Protein AF-A0A354D2Z4-F1 (afdb_monomer_lite)

Secondary structure (DSSP, 8-state):
--HHHHHHHHHHHTS-HHHHHHHHHHHHHHHHHH-TT--S--HHHHHHHHHHHTS-PPPTTTS----

Radius of gyration: 20.5 Å; chains: 1; bounding box: 48×37×38 Å

pLDDT: mean 80.19, std 9.55, range [55.22, 92.38]

Foldseek 3Di:
DDPVVVVVVVVLVPDPPVVVVVVVVVVVVVCCVVPVCPPPADPVRVVVVVVVVPDPDDPPVNDDPPD

Sequence (67 aa):
MTKTIEQTISLLEMLPDKEQNLALAFVKRLVLAWDPDYTKLTPTEQEKLKAAENGEYINAKDINWDN

Structure (mmCIF, N/CA/C/O backbone):
data_AF-A0A354D2Z4-F1
#
_entry.id   AF-A0A354D2Z4-F1
#
loop_
_atom_site.group_PDB
_atom_site.id
_atom_site.type_symbol
_atom_site.label_atom_id
_atom_site.label_alt_id
_atom_site.label_comp_id
_atom_site.label_asym_id
_atom_site.label_entity_id
_atom_site.label_seq_id
_atom_site.pdbx_PDB_ins_code
_atom_site.Cartn_x
_atom_site.Cartn_y
_atom_site.Cartn_z
_atom_site.occupancy
_atom_site.B_iso_or_equiv
_atom_site.auth_seq_id
_atom_site.auth_comp_id
_atom_site.auth_asym_id
_atom_site.auth_atom_id
_atom_site.pdbx_PDB_model_num
ATOM 1 N N . MET A 1 1 ? 3.189 15.848 11.244 1.00 55.22 1 MET A N 1
ATOM 2 C CA . MET A 1 1 ? 1.762 15.544 11.006 1.00 55.22 1 MET A CA 1
ATOM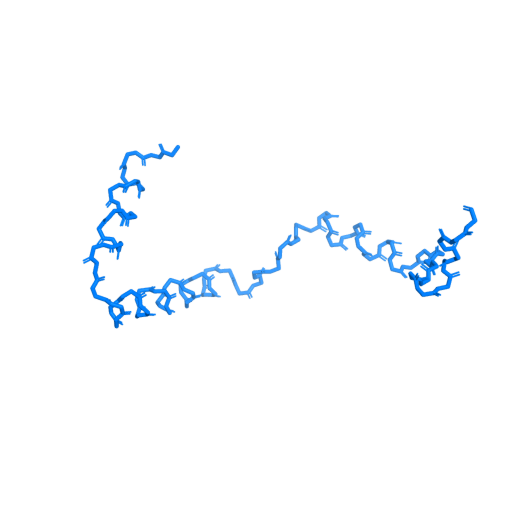 3 C C . MET A 1 1 ? 0.940 16.728 11.477 1.00 55.22 1 MET A C 1
ATOM 5 O O . MET A 1 1 ? 1.325 17.356 12.453 1.00 55.22 1 MET A O 1
ATOM 9 N N . THR A 1 2 ? -0.123 17.104 10.768 1.00 84.75 2 THR A N 1
ATOM 10 C CA . THR A 1 2 ? -1.034 18.153 11.248 1.00 84.75 2 THR A CA 1
ATOM 11 C C . THR A 1 2 ? -1.957 17.564 12.320 1.00 84.75 2 THR A C 1
ATOM 13 O O . THR A 1 2 ? -2.386 16.420 12.198 1.00 84.75 2 THR A O 1
ATOM 16 N N . LYS A 1 3 ? -2.287 18.335 13.364 1.00 85.81 3 LYS A N 1
ATOM 17 C CA . LYS A 1 3 ? -3.146 17.913 14.495 1.00 85.81 3 LYS A CA 1
ATOM 18 C C . LYS A 1 3 ? -4.488 17.306 14.048 1.00 85.81 3 LYS A C 1
ATOM 20 O O . LYS A 1 3 ? -5.035 16.418 14.688 1.00 85.81 3 LYS A O 1
ATOM 25 N N . THR A 1 4 ? -4.987 17.759 12.903 1.00 84.94 4 THR A N 1
ATOM 26 C CA . THR A 1 4 ? -6.203 17.263 12.250 1.00 84.94 4 THR A CA 1
ATOM 27 C C . THR A 1 4 ? -6.066 15.826 11.741 1.00 84.94 4 THR A C 1
ATOM 29 O O . THR A 1 4 ? -7.021 15.059 11.827 1.00 84.94 4 THR A O 1
ATOM 32 N N . ILE A 1 5 ? -4.889 15.434 11.238 1.00 86.31 5 ILE A N 1
ATOM 33 C CA . ILE A 1 5 ? -4.617 14.056 10.797 1.00 86.31 5 ILE A CA 1
ATOM 34 C C . ILE A 1 5 ? -4.641 13.114 12.001 1.00 86.31 5 ILE A C 1
ATOM 36 O O . ILE A 1 5 ? -5.306 12.086 11.951 1.00 86.31 5 ILE A O 1
ATOM 40 N N . GLU A 1 6 ? -3.989 13.494 13.099 1.00 85.56 6 GLU A N 1
ATOM 41 C CA . GLU A 1 6 ? -3.945 12.689 14.329 1.00 85.56 6 GLU A CA 1
ATOM 42 C C . GLU A 1 6 ? -5.346 12.462 14.909 1.00 85.56 6 GLU A C 1
ATOM 44 O O . GLU A 1 6 ? -5.714 11.337 15.240 1.00 85.56 6 GLU A O 1
ATOM 49 N N . GLN A 1 7 ? -6.168 13.515 14.957 1.00 88.81 7 GLN A N 1
ATOM 50 C CA . GLN A 1 7 ? -7.562 13.412 15.395 1.00 88.81 7 GLN A CA 1
ATOM 51 C C . GLN A 1 7 ? -8.392 12.514 14.471 1.00 88.81 7 GLN A C 1
ATOM 53 O O . GLN A 1 7 ? -9.200 11.724 14.947 1.00 88.81 7 GLN A O 1
ATOM 58 N N . THR A 1 8 ? -8.177 12.600 13.157 1.00 86.50 8 THR A N 1
ATOM 59 C CA . THR A 1 8 ? -8.897 11.776 12.175 1.00 86.50 8 THR A CA 1
ATOM 60 C C . THR A 1 8 ? -8.536 10.298 12.314 1.00 86.50 8 THR A C 1
ATOM 62 O O . THR A 1 8 ? -9.426 9.453 12.288 1.00 86.50 8 THR A O 1
ATOM 65 N N . ILE A 1 9 ? -7.253 9.982 12.512 1.00 87.06 9 ILE A N 1
ATOM 66 C CA . ILE A 1 9 ? -6.785 8.607 12.737 1.00 87.06 9 ILE A CA 1
ATOM 67 C C . ILE A 1 9 ? -7.400 8.048 14.019 1.00 87.06 9 ILE A C 1
ATOM 69 O O . ILE A 1 9 ? -8.011 6.985 13.986 1.00 87.06 9 ILE A O 1
ATOM 73 N N . SER A 1 10 ? -7.331 8.805 15.116 1.00 89.06 10 SER A N 1
ATOM 74 C CA . SER A 1 10 ? -7.891 8.381 16.401 1.00 89.06 10 SER A CA 1
ATOM 75 C C . SER A 1 10 ? -9.399 8.099 16.315 1.00 89.06 10 SER A C 1
ATOM 77 O O . SER A 1 10 ? -9.876 7.113 16.871 1.00 89.06 10 SER A O 1
ATOM 79 N N . LEU A 1 11 ? -10.155 8.916 15.573 1.00 89.25 11 LEU A N 1
ATOM 80 C CA . LEU A 1 11 ? -11.585 8.691 15.337 1.00 89.25 11 LEU A CA 1
ATOM 81 C C . LEU A 1 11 ? -11.864 7.440 14.500 1.00 89.25 11 LEU A C 1
ATOM 83 O O . LEU A 1 11 ? -12.826 6.737 14.792 1.00 89.25 11 LEU A O 1
ATOM 87 N N . LEU A 1 12 ? -11.036 7.147 13.495 1.00 88.12 12 LEU A N 1
ATOM 88 C CA . LEU A 1 12 ? -11.175 5.942 12.672 1.00 88.12 12 LEU A CA 1
ATOM 89 C C . LEU A 1 12 ? -10.871 4.666 13.466 1.00 88.12 12 LEU A C 1
ATOM 91 O O . LEU A 1 12 ? -11.584 3.679 13.313 1.00 88.12 12 LEU A O 1
ATOM 95 N N . GLU A 1 13 ? -9.860 4.695 14.334 1.00 88.06 13 GLU A N 1
ATOM 96 C CA . GLU A 1 13 ? -9.483 3.560 15.191 1.00 88.06 13 GLU A CA 1
ATOM 97 C C . GLU A 1 13 ? -10.548 3.227 16.247 1.00 88.06 13 GLU A C 1
ATOM 99 O O . GLU A 1 13 ? -10.667 2.077 16.664 1.00 88.06 13 GLU A O 1
ATOM 104 N N . MET A 1 14 ? -11.352 4.212 16.660 1.00 91.56 14 MET A N 1
ATOM 105 C CA . MET A 1 14 ? -12.464 4.017 17.599 1.00 91.56 14 MET A CA 1
ATOM 106 C C . MET A 1 14 ? -13.706 3.366 16.964 1.00 91.56 14 MET A C 1
ATOM 108 O O . MET A 1 14 ? -14.623 2.979 17.693 1.00 91.56 14 MET A O 1
ATOM 112 N N . LEU A 1 15 ? -13.775 3.251 15.632 1.00 89.19 15 LEU A N 1
ATOM 113 C CA . LEU A 1 15 ? -14.924 2.653 14.949 1.00 89.19 15 LEU A CA 1
ATOM 114 C C . LEU A 1 15 ? -14.938 1.119 15.096 1.00 89.19 15 LEU A C 1
ATOM 116 O O . LEU A 1 15 ? -13.878 0.500 15.165 1.00 89.19 15 LEU A O 1
ATOM 120 N N . PRO A 1 16 ? -16.110 0.464 15.061 1.00 92.38 16 PRO A N 1
ATOM 121 C CA . PRO A 1 16 ? -16.209 -0.988 14.926 1.00 92.38 16 PRO A CA 1
ATOM 122 C C . PRO A 1 16 ? -15.545 -1.507 13.639 1.00 92.38 16 PRO A C 1
ATOM 124 O O . PRO A 1 16 ? -15.575 -0.839 12.603 1.00 92.38 16 PRO A O 1
ATOM 127 N N . ASP A 1 17 ? -15.054 -2.751 13.649 1.00 89.75 17 ASP A N 1
ATOM 128 C CA . ASP A 1 17 ? -14.310 -3.357 12.525 1.00 89.75 17 ASP A CA 1
ATOM 129 C C . ASP A 1 17 ? -15.029 -3.247 11.172 1.00 89.75 17 ASP A C 1
ATOM 131 O O . ASP A 1 17 ? -14.421 -3.041 10.120 1.00 89.75 17 ASP A O 1
ATOM 135 N N . LYS A 1 18 ? -16.360 -3.378 11.173 1.00 90.81 18 LYS A N 1
ATOM 136 C CA . LYS A 1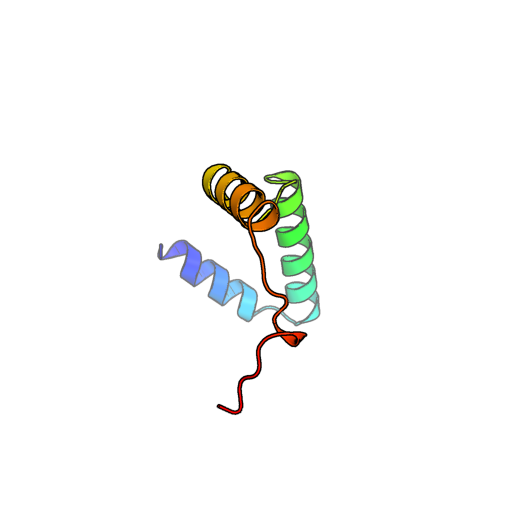 18 ? -17.173 -3.283 9.954 1.00 90.81 18 LYS A CA 1
ATOM 137 C C . LYS A 1 18 ? -17.102 -1.889 9.324 1.00 90.81 18 LYS A C 1
ATOM 139 O O . LYS A 1 18 ? -17.068 -1.768 8.100 1.00 90.81 18 LYS A O 1
ATOM 144 N N . GLU A 1 19 ? -17.076 -0.854 10.151 1.00 87.44 19 GLU A N 1
ATOM 145 C CA . GLU A 1 19 ? -17.027 0.543 9.724 1.00 87.44 19 GLU A CA 1
ATOM 146 C C . GLU A 1 19 ? -15.603 0.945 9.328 1.00 87.44 19 GLU A C 1
ATOM 148 O O . GLU A 1 19 ? -15.428 1.617 8.311 1.00 87.44 19 GLU A O 1
ATOM 153 N N . GLN A 1 20 ? -14.583 0.426 10.021 1.00 89.19 20 GLN A N 1
ATOM 154 C CA . GLN A 1 20 ? -13.182 0.577 9.607 1.00 89.19 20 GLN A CA 1
ATOM 155 C C . GLN A 1 20 ? -12.922 -0.036 8.224 1.00 89.19 20 GLN A C 1
ATOM 157 O O . GLN A 1 20 ? -12.298 0.588 7.363 1.00 89.19 20 GLN A O 1
ATOM 162 N N . ASN A 1 21 ? -13.458 -1.233 7.968 1.00 90.69 21 ASN A N 1
ATOM 163 C CA . ASN A 1 21 ? -13.342 -1.890 6.665 1.00 90.69 21 ASN A CA 1
ATOM 164 C C . ASN A 1 21 ? -14.008 -1.080 5.542 1.00 90.69 21 ASN A C 1
ATOM 166 O O . ASN A 1 21 ? -13.470 -0.989 4.434 1.00 90.69 21 ASN A O 1
ATOM 170 N N . LEU A 1 22 ? -15.157 -0.462 5.827 1.00 91.50 22 LEU A N 1
ATOM 171 C CA . LEU A 1 22 ? -15.832 0.426 4.884 1.00 91.50 22 LEU A CA 1
ATOM 172 C C . LEU A 1 22 ? -15.004 1.688 4.624 1.00 91.50 22 LEU A C 1
ATOM 174 O O . LEU A 1 22 ? -14.797 2.039 3.461 1.00 91.50 22 LEU A O 1
ATOM 178 N N . ALA A 1 23 ? -14.497 2.336 5.675 1.00 89.50 23 ALA A N 1
ATOM 179 C CA . ALA A 1 23 ? -13.641 3.513 5.557 1.00 89.50 23 ALA A CA 1
ATOM 180 C C . ALA A 1 23 ? -12.387 3.211 4.723 1.00 89.50 23 ALA A C 1
ATOM 182 O O . ALA A 1 23 ? -12.064 3.959 3.800 1.00 89.50 23 ALA A O 1
ATOM 183 N N . LEU A 1 24 ? -11.738 2.067 4.955 1.00 88.06 24 LEU A N 1
ATOM 184 C CA . LEU A 1 24 ? -10.588 1.619 4.171 1.00 88.06 24 LEU A CA 1
ATOM 185 C C . LEU A 1 24 ? -10.942 1.414 2.692 1.00 88.06 24 LEU A C 1
ATOM 187 O O . LEU A 1 24 ? -10.212 1.868 1.808 1.00 88.06 24 LEU A O 1
ATOM 191 N N . ALA A 1 25 ? -12.051 0.728 2.402 1.00 90.12 25 ALA A N 1
ATOM 192 C CA . ALA A 1 25 ? -12.498 0.501 1.029 1.00 90.12 25 ALA A CA 1
ATOM 193 C C . ALA A 1 25 ? -12.846 1.818 0.316 1.00 90.12 25 ALA A C 1
ATOM 195 O O . ALA A 1 25 ? -12.549 1.979 -0.869 1.00 90.12 25 ALA A O 1
ATOM 196 N N . PHE A 1 26 ? -13.438 2.767 1.039 1.00 90.50 26 PHE A N 1
ATOM 197 C CA . PHE A 1 26 ? -13.765 4.092 0.530 1.00 90.50 26 PHE A CA 1
ATOM 198 C C . PHE A 1 26 ? -12.506 4.907 0.216 1.00 90.50 26 PHE A C 1
ATOM 200 O O . PHE A 1 26 ? -12.366 5.399 -0.903 1.00 90.50 26 PHE A O 1
ATOM 207 N N . VAL A 1 27 ? -11.545 4.966 1.144 1.00 88.31 27 VAL A N 1
ATOM 208 C CA . VAL A 1 27 ? -10.259 5.650 0.932 1.00 88.31 27 VAL A CA 1
ATOM 209 C C . VAL A 1 27 ? -9.505 5.041 -0.248 1.00 88.31 27 VAL A C 1
ATOM 211 O O . VAL A 1 27 ? -9.028 5.782 -1.101 1.00 88.31 27 VAL A O 1
ATOM 214 N N . LYS A 1 28 ? -9.462 3.708 -0.374 1.00 86.19 28 LYS A N 1
ATOM 215 C CA . LYS A 1 28 ? -8.847 3.043 -1.538 1.00 86.19 28 LYS A CA 1
ATOM 216 C C . LYS A 1 28 ? -9.477 3.485 -2.857 1.00 86.19 28 LYS A C 1
ATOM 218 O O . LYS A 1 28 ? -8.758 3.760 -3.809 1.00 86.19 28 LYS A O 1
ATOM 223 N N .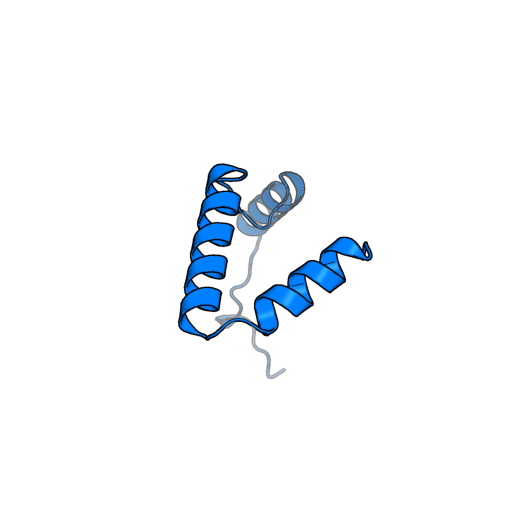 ARG A 1 29 ? -10.809 3.575 -2.921 1.00 88.00 29 ARG A N 1
ATOM 224 C CA . ARG A 1 29 ? -11.510 4.044 -4.128 1.00 88.00 29 ARG A CA 1
ATOM 225 C C . ARG A 1 29 ? -11.216 5.509 -4.433 1.00 88.00 29 ARG A C 1
ATOM 227 O O . ARG A 1 29 ? -11.039 5.839 -5.597 1.00 88.00 29 ARG A O 1
ATOM 234 N N . LEU A 1 30 ? -11.150 6.364 -3.413 1.00 86.69 30 LEU A N 1
ATOM 235 C CA . LEU A 1 30 ? -10.788 7.771 -3.587 1.00 86.69 30 LEU A CA 1
ATOM 236 C C . LEU A 1 30 ? -9.361 7.926 -4.107 1.00 86.69 30 LEU A C 1
ATOM 238 O O . LEU A 1 30 ? -9.142 8.685 -5.042 1.00 86.69 30 LEU A O 1
ATOM 242 N N . VAL A 1 31 ? -8.416 7.175 -3.540 1.00 84.06 31 VAL A N 1
ATOM 243 C CA . VAL A 1 31 ? -7.020 7.169 -3.985 1.00 84.06 31 VAL A CA 1
ATOM 244 C C . VAL A 1 31 ? -6.925 6.717 -5.439 1.00 84.06 31 VAL A C 1
ATOM 246 O O . VAL A 1 31 ? -6.305 7.412 -6.225 1.00 84.06 31 VAL A O 1
ATOM 249 N N . LEU A 1 32 ? -7.608 5.635 -5.824 1.00 82.12 32 LEU A N 1
ATOM 250 C CA . LEU A 1 32 ? -7.621 5.157 -7.213 1.00 82.12 32 LEU A CA 1
ATOM 251 C C . LEU A 1 32 ? -8.308 6.125 -8.189 1.00 82.12 32 LEU A C 1
ATOM 253 O O . LEU A 1 32 ? -7.949 6.176 -9.358 1.00 82.12 32 LEU A O 1
ATOM 257 N N . ALA A 1 33 ? -9.328 6.862 -7.748 1.00 83.06 33 ALA A N 1
ATOM 258 C CA . ALA A 1 33 ? -10.002 7.848 -8.593 1.00 83.06 33 ALA A CA 1
ATOM 259 C C . ALA A 1 33 ? -9.174 9.131 -8.763 1.00 83.06 33 ALA A C 1
ATOM 261 O O . ALA A 1 33 ? -9.259 9.786 -9.798 1.00 83.06 33 ALA A O 1
ATOM 262 N N . TRP A 1 34 ? -8.410 9.501 -7.735 1.00 80.25 34 TRP A N 1
ATOM 263 C CA . TRP A 1 34 ? -7.541 10.674 -7.742 1.00 80.25 34 TRP A CA 1
ATOM 264 C C . TRP A 1 34 ? -6.210 10.405 -8.451 1.00 80.25 34 TRP A C 1
ATOM 266 O O . TRP A 1 34 ? -5.727 11.263 -9.184 1.00 80.25 34 TRP A O 1
ATOM 276 N N . ASP A 1 35 ? -5.667 9.205 -8.269 1.00 77.00 35 ASP A N 1
ATOM 277 C CA . ASP A 1 35 ? -4.461 8.707 -8.914 1.00 77.00 35 ASP A CA 1
ATOM 278 C C . ASP A 1 35 ? -4.675 7.244 -9.360 1.00 77.00 35 ASP A C 1
ATOM 280 O O . ASP A 1 35 ? -4.457 6.301 -8.586 1.00 77.00 35 ASP A O 1
ATOM 284 N N . PRO A 1 36 ? -5.161 7.037 -10.600 1.00 67.88 36 PRO A N 1
ATOM 285 C CA . PRO A 1 36 ? -5.388 5.703 -11.158 1.00 67.88 36 PRO A CA 1
ATOM 286 C C . PRO A 1 36 ? -4.089 4.917 -11.324 1.00 67.88 36 PRO A C 1
ATOM 288 O O . PRO A 1 36 ? -4.085 3.693 -11.184 1.00 67.88 36 PRO A O 1
ATOM 291 N N . ASP A 1 37 ? -2.996 5.634 -11.585 1.00 64.31 37 ASP A N 1
ATOM 292 C CA . ASP A 1 37 ? -1.636 5.123 -11.663 1.00 64.31 37 ASP A CA 1
ATOM 293 C C . ASP A 1 37 ? -0.952 5.319 -10.310 1.00 64.31 37 ASP A C 1
ATOM 295 O O . ASP A 1 37 ? 0.140 5.882 -10.221 1.00 64.31 37 ASP A O 1
ATOM 299 N N . TYR A 1 38 ? -1.528 4.716 -9.260 1.00 57.88 38 TYR A N 1
ATOM 300 C CA . TYR A 1 38 ? -0.884 4.493 -7.953 1.00 57.88 38 TYR A CA 1
ATOM 301 C C . TYR A 1 38 ? 0.387 3.606 -8.058 1.00 57.88 38 TYR A C 1
ATOM 303 O O . TYR A 1 38 ? 0.729 2.800 -7.189 1.00 57.88 38 TYR A O 1
ATOM 311 N N . THR A 1 39 ? 1.083 3.677 -9.184 1.00 56.84 39 THR A N 1
ATOM 312 C CA . THR A 1 39 ? 2.463 3.318 -9.379 1.00 56.84 39 THR A CA 1
ATOM 313 C C . THR A 1 39 ? 3.307 4.084 -8.374 1.00 56.84 39 THR A C 1
ATOM 315 O O . THR A 1 39 ? 3.429 5.302 -8.373 1.00 56.84 39 THR A O 1
ATOM 318 N N . LYS A 1 40 ? 3.922 3.311 -7.484 1.00 63.16 40 LYS A N 1
ATOM 319 C CA . LYS A 1 40 ? 4.876 3.751 -6.461 1.00 63.16 40 LYS A CA 1
ATOM 320 C C . LYS A 1 40 ? 6.160 4.372 -7.037 1.00 63.16 40 LYS A C 1
ATOM 322 O O . LYS A 1 40 ? 7.162 4.413 -6.333 1.00 63.16 40 LYS A O 1
ATOM 327 N N . LEU A 1 41 ? 6.171 4.738 -8.316 1.00 62.88 41 LEU A N 1
ATOM 328 C CA . LEU A 1 41 ? 7.348 5.136 -9.063 1.00 62.88 41 LEU A CA 1
ATOM 329 C C . LEU A 1 41 ? 7.054 6.470 -9.728 1.00 62.88 41 LEU A C 1
ATOM 331 O O . LEU A 1 41 ? 6.188 6.589 -10.590 1.00 62.88 41 LEU A O 1
ATOM 335 N N . THR A 1 42 ? 7.818 7.474 -9.337 1.00 72.69 42 THR A N 1
ATOM 336 C CA . THR A 1 42 ? 7.927 8.720 -10.086 1.00 72.69 42 THR A CA 1
ATOM 337 C C . THR A 1 42 ? 8.403 8.438 -11.522 1.00 72.69 42 THR A C 1
ATOM 339 O O . THR A 1 42 ? 9.071 7.425 -11.756 1.00 72.69 42 THR A O 1
ATOM 342 N N . PRO A 1 43 ? 8.146 9.335 -12.495 1.00 75.38 43 PRO A N 1
ATOM 343 C CA . PRO A 1 43 ? 8.627 9.165 -13.871 1.00 75.38 43 PRO A CA 1
ATOM 344 C C . PRO A 1 43 ? 10.134 8.874 -13.943 1.00 75.38 43 PRO A C 1
ATOM 346 O O . PRO A 1 43 ? 10.578 7.999 -14.680 1.00 75.38 43 PRO A O 1
ATOM 349 N N . THR A 1 44 ? 10.913 9.529 -13.080 1.00 76.75 44 THR A N 1
ATOM 350 C CA . THR A 1 44 ? 12.354 9.309 -12.933 1.00 76.75 44 THR A CA 1
ATOM 351 C C . THR A 1 44 ? 12.693 7.900 -12.440 1.00 76.75 44 THR A C 1
ATOM 353 O O . THR A 1 44 ? 13.655 7.289 -12.903 1.00 76.75 44 THR A O 1
ATOM 356 N N . GLU A 1 45 ? 11.941 7.366 -11.476 1.00 77.19 45 GLU A N 1
ATOM 357 C CA . GLU A 1 45 ? 12.139 5.997 -10.991 1.00 77.19 45 GLU A CA 1
ATOM 358 C C . GLU A 1 45 ? 11.723 4.967 -12.042 1.00 77.19 45 GLU A C 1
ATOM 360 O O . GLU A 1 45 ? 12.393 3.947 -12.185 1.00 77.19 45 GLU A O 1
ATOM 365 N N . GLN A 1 46 ? 10.690 5.256 -12.834 1.00 80.38 46 GLN A N 1
ATOM 366 C CA . GLN A 1 46 ? 10.287 4.413 -13.955 1.00 80.38 46 GLN A CA 1
ATOM 367 C C . GLN A 1 46 ? 11.361 4.367 -15.054 1.00 80.38 46 GLN A C 1
ATOM 369 O O . GLN A 1 46 ? 11.648 3.294 -15.584 1.00 80.38 46 GLN A O 1
ATOM 374 N N . GLU A 1 47 ? 11.987 5.498 -15.387 1.00 81.50 47 GLU A N 1
ATOM 375 C CA . GLU A 1 47 ? 13.109 5.547 -16.335 1.00 81.50 47 GLU A CA 1
ATOM 376 C C . GLU A 1 47 ? 14.323 4.763 -15.829 1.00 81.50 47 GLU A C 1
ATOM 378 O O . GLU A 1 47 ? 14.906 3.978 -16.579 1.00 81.50 47 GLU A O 1
ATOM 383 N N . LYS A 1 48 ? 14.670 4.912 -14.544 1.00 79.94 48 LYS A N 1
ATOM 384 C CA . LYS A 1 48 ? 15.744 4.128 -13.911 1.00 79.94 48 LYS A CA 1
ATOM 385 C C . LYS A 1 48 ? 15.451 2.633 -13.936 1.00 79.94 48 LYS A C 1
ATOM 387 O O . LYS A 1 48 ? 16.359 1.847 -14.188 1.00 79.94 48 LYS A O 1
ATOM 392 N N . LEU A 1 49 ? 14.202 2.246 -13.693 1.00 79.56 49 LEU A N 1
ATOM 393 C CA . LEU A 1 49 ? 13.786 0.849 -13.706 1.00 79.56 49 LEU A CA 1
ATOM 394 C C . LEU A 1 49 ? 13.892 0.266 -15.122 1.00 79.56 49 LEU A C 1
ATOM 396 O O . LEU A 1 49 ? 14.530 -0.766 -15.295 1.00 79.56 49 LEU A O 1
ATOM 400 N N . LYS A 1 50 ? 13.411 0.980 -16.147 1.00 79.88 50 LYS A N 1
ATOM 401 C CA . LYS A 1 50 ? 13.578 0.578 -17.558 1.00 79.88 50 LYS A CA 1
ATOM 402 C C . LYS A 1 50 ? 15.046 0.487 -17.984 1.00 79.88 50 LYS A C 1
ATOM 404 O O . LYS A 1 50 ? 15.413 -0.390 -18.762 1.00 79.88 50 LYS A O 1
ATOM 409 N N . ALA A 1 51 ? 15.895 1.396 -17.506 1.00 79.19 51 ALA A N 1
ATOM 410 C CA . ALA A 1 51 ? 17.331 1.345 -17.775 1.00 79.19 51 ALA A CA 1
ATOM 411 C C . ALA A 1 51 ? 17.994 0.129 -17.104 1.00 79.19 51 ALA A C 1
ATOM 413 O O . ALA A 1 51 ? 18.848 -0.507 -17.716 1.00 79.19 51 ALA A O 1
ATOM 414 N N . ALA A 1 52 ? 17.577 -0.217 -15.882 1.00 74.81 52 ALA A N 1
ATOM 415 C CA . ALA A 1 52 ? 18.051 -1.403 -15.175 1.00 74.81 52 ALA A CA 1
ATOM 416 C C . ALA A 1 52 ? 17.557 -2.715 -15.815 1.00 74.81 52 ALA A C 1
ATOM 418 O O . ALA A 1 52 ? 18.320 -3.673 -15.878 1.00 74.81 52 ALA A O 1
ATOM 419 N N . GLU A 1 53 ? 16.324 -2.756 -16.333 1.00 71.94 53 GLU A N 1
ATOM 420 C CA . GLU A 1 53 ? 15.764 -3.922 -17.042 1.00 71.94 53 GLU A CA 1
ATOM 421 C C . GLU A 1 53 ? 16.481 -4.225 -18.366 1.00 71.94 53 GLU A C 1
ATOM 423 O O . GLU A 1 53 ? 16.593 -5.386 -18.748 1.00 71.94 53 GLU A O 1
ATOM 428 N N . ASN A 1 54 ? 16.991 -3.198 -19.053 1.00 73.19 54 ASN A N 1
ATOM 429 C CA . ASN A 1 54 ? 17.744 -3.346 -20.304 1.00 73.19 54 ASN A CA 1
ATOM 430 C C . ASN A 1 54 ? 19.261 -3.538 -20.095 1.00 73.19 54 ASN A C 1
ATOM 432 O O . ASN A 1 54 ? 20.000 -3.659 -21.074 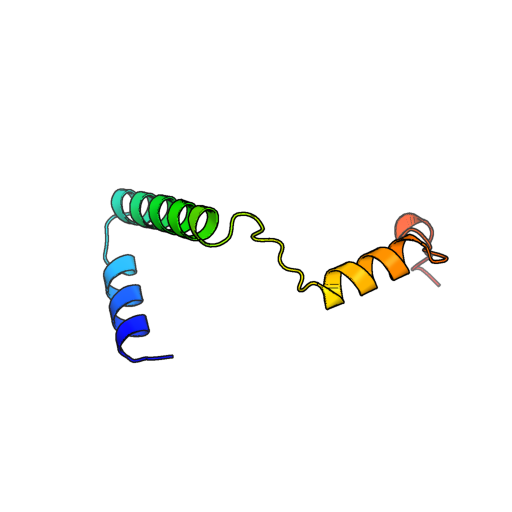1.00 73.19 54 ASN A O 1
ATOM 436 N N . GLY A 1 55 ? 19.739 -3.505 -18.849 1.00 68.50 55 GLY A N 1
ATOM 437 C CA . GLY A 1 55 ? 21.143 -3.734 -18.506 1.00 68.50 55 GLY A CA 1
ATOM 438 C C . GLY A 1 55 ? 21.497 -5.220 -18.387 1.00 68.50 55 GLY A C 1
ATOM 439 O O . GLY A 1 55 ? 20.640 -6.096 -18.478 1.00 68.50 55 GLY A O 1
ATOM 440 N N . GLU A 1 56 ? 22.775 -5.516 -18.135 1.00 66.00 56 GLU A N 1
ATOM 441 C CA . GLU A 1 56 ? 23.225 -6.861 -17.752 1.00 66.00 56 GLU A CA 1
ATOM 442 C C . GLU A 1 56 ? 22.731 -7.183 -16.331 1.00 66.00 56 GLU A C 1
ATOM 444 O O . GLU A 1 56 ? 23.424 -6.973 -15.336 1.00 66.00 56 GLU A O 1
ATOM 449 N N . TYR A 1 57 ? 21.486 -7.646 -16.222 1.00 67.69 57 TYR A N 1
ATOM 450 C CA . TYR A 1 57 ? 20.930 -8.136 -14.967 1.00 67.69 57 TYR A CA 1
ATOM 451 C C . TYR A 1 57 ? 21.264 -9.619 -14.791 1.00 67.69 57 TYR A C 1
ATOM 453 O O . TYR A 1 57 ? 20.879 -10.458 -15.605 1.00 67.69 57 TYR A O 1
ATOM 461 N N . ILE A 1 58 ? 21.949 -9.950 -13.698 1.00 68.88 58 ILE A N 1
ATOM 462 C CA . ILE A 1 58 ? 22.124 -11.335 -13.255 1.00 68.88 58 ILE A CA 1
ATOM 463 C C . ILE A 1 58 ? 20.920 -11.674 -12.378 1.00 68.88 58 ILE A C 1
ATOM 465 O O . ILE A 1 58 ? 20.639 -10.968 -11.405 1.00 68.88 58 ILE A O 1
ATOM 469 N N . ASN A 1 59 ? 20.188 -12.738 -12.714 1.00 74.19 59 ASN A N 1
ATOM 470 C CA . ASN A 1 59 ? 19.061 -13.164 -11.896 1.00 74.19 59 ASN A CA 1
ATOM 471 C C . ASN A 1 59 ? 19.556 -13.514 -10.490 1.00 74.19 59 ASN A C 1
ATOM 473 O O . ASN A 1 59 ? 20.582 -14.168 -10.342 1.00 74.19 59 ASN A O 1
ATOM 477 N N . ALA A 1 60 ? 18.808 -13.147 -9.449 1.00 73.81 60 ALA A N 1
ATOM 478 C CA . ALA A 1 60 ? 19.195 -13.456 -8.070 1.00 73.81 60 ALA A CA 1
ATOM 479 C C . ALA A 1 60 ? 19.434 -14.960 -7.815 1.00 73.81 60 ALA A C 1
ATOM 481 O O . ALA A 1 60 ? 20.168 -15.311 -6.893 1.00 73.81 60 ALA A O 1
ATOM 482 N N . LYS A 1 61 ? 18.830 -15.835 -8.633 1.00 79.75 61 LYS A N 1
ATOM 483 C CA . LYS A 1 61 ? 19.036 -17.293 -8.616 1.00 79.75 61 LYS A CA 1
ATOM 484 C C . LYS A 1 61 ? 20.376 -17.741 -9.204 1.00 79.75 61 LYS A C 1
ATOM 486 O O . LYS A 1 61 ? 20.832 -18.827 -8.870 1.00 79.75 61 LYS A O 1
ATOM 491 N N . ASP A 1 62 ? 20.975 -16.921 -10.060 1.00 81.62 62 ASP A N 1
ATOM 492 C CA . ASP A 1 62 ? 22.253 -17.189 -10.724 1.00 81.62 62 ASP A CA 1
ATOM 493 C C . ASP A 1 62 ? 23.444 -16.639 -9.913 1.00 81.62 62 ASP A C 1
ATOM 495 O O . ASP A 1 62 ? 24.601 -16.856 -10.268 1.00 81.62 62 ASP A O 1
ATOM 499 N N . ILE A 1 63 ? 23.175 -15.934 -8.807 1.00 81.50 63 ILE A N 1
ATOM 500 C CA . ILE A 1 63 ? 24.194 -15.449 -7.874 1.00 81.50 63 ILE A CA 1
ATOM 501 C C . ILE A 1 63 ? 24.510 -16.570 -6.879 1.00 81.50 63 ILE A C 1
ATOM 503 O O . ILE A 1 63 ? 23.645 -17.003 -6.119 1.00 81.50 63 ILE A O 1
ATOM 507 N N . ASN A 1 64 ? 25.762 -17.031 -6.865 1.00 83.31 64 ASN A N 1
ATOM 508 C CA . ASN A 1 64 ? 26.248 -17.934 -5.827 1.00 83.31 64 ASN A CA 1
ATOM 509 C C . ASN 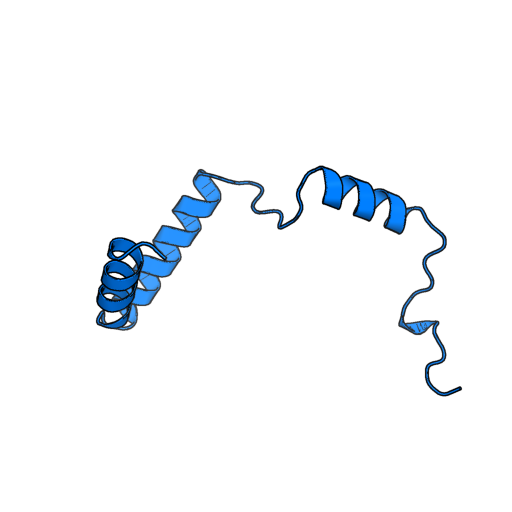A 1 64 ? 26.570 -17.129 -4.5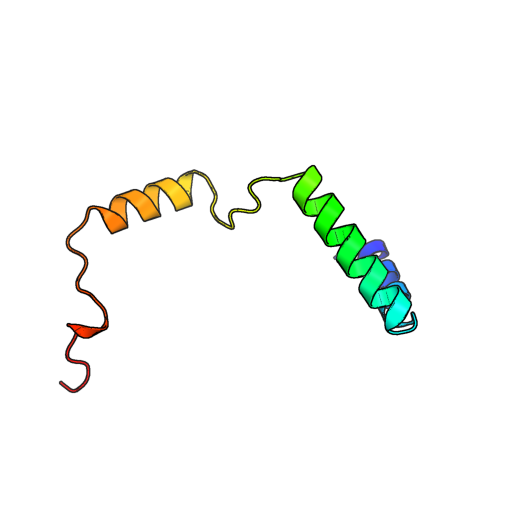59 1.00 83.31 64 ASN A C 1
ATOM 511 O O . ASN A 1 64 ? 27.597 -16.456 -4.497 1.00 83.31 64 ASN A O 1
ATOM 515 N N . TRP A 1 65 ? 25.678 -17.190 -3.573 1.00 81.62 65 TRP A N 1
ATOM 516 C CA . TRP A 1 65 ? 25.795 -16.466 -2.303 1.00 81.62 65 TRP A CA 1
ATOM 517 C C . TRP A 1 65 ? 26.695 -17.162 -1.270 1.00 81.62 65 TRP A C 1
ATOM 519 O O . TRP A 1 65 ? 26.998 -16.561 -0.244 1.00 81.62 65 TRP A O 1
ATOM 529 N N . ASP A 1 66 ? 27.120 -18.400 -1.536 1.00 83.31 66 ASP A N 1
ATOM 530 C CA . ASP A 1 66 ? 27.865 -19.251 -0.598 1.00 83.31 66 ASP A CA 1
ATOM 531 C C . ASP A 1 66 ? 29.395 -19.174 -0.779 1.00 83.31 66 ASP A C 1
ATOM 533 O O . ASP A 1 66 ? 30.114 -20.095 -0.387 1.00 83.31 66 ASP A O 1
ATOM 537 N N . ASN A 1 67 ? 29.905 -18.101 -1.393 1.00 61.41 67 ASN A N 1
ATOM 538 C CA . ASN A 1 67 ? 31.343 -17.866 -1.569 1.00 61.41 67 ASN A CA 1
ATOM 539 C C . ASN A 1 67 ? 31.838 -16.693 -0.720 1.00 61.41 67 ASN A C 1
ATOM 541 O O . ASN A 1 67 ? 31.190 -15.623 -0.772 1.00 61.41 67 ASN A O 1
#